Protein AF-A0A1Z2XWG0-F1 (afdb_monomer)

Foldseek 3Di:
DPPAPDWDADLQQETEGDDCPPDPDHPVCQCVPQVSAKDFDFDQPDKLACPQDCPPPVDPCSVVSNVVSVVVVVVDPYPHRIHTHGYGPDMDHDD

Organism: NCBI:txid1796620

Sequence (95 aa):
MLPYRRMMLSSDGYLIPLDDRHFRIAPDSMGFRYGGEITCFGMVTNIIGADTDPCDNKNIFATLQFQVNELLRNLLPTQSENLCVLHPIAIYYGN

Radius of gyration: 15.05 Å; Cα contacts (8 Å, |Δi|>4): 148; chains: 1; bounding box: 35×29×39 Å

Structure (mmCIF, N/CA/C/O backbone):
data_AF-A0A1Z2XWG0-F1
#
_entry.id   AF-A0A1Z2XWG0-F1
#
loop_
_atom_site.group_PDB
_atom_site.id
_atom_site.type_symbol
_atom_site.label_atom_id
_atom_site.label_alt_id
_atom_site.label_comp_id
_atom_site.label_asym_id
_atom_site.label_entity_id
_atom_site.label_seq_id
_atom_site.pdbx_PDB_ins_code
_atom_site.Cartn_x
_atom_site.Cartn_y
_atom_site.Cartn_z
_atom_site.occupancy
_atom_site.B_iso_or_equiv
_atom_site.auth_seq_id
_atom_site.auth_comp_id
_atom_site.auth_asym_id
_atom_site.auth_atom_id
_atom_site.pdbx_PDB_model_num
ATOM 1 N N . MET A 1 1 ? -3.938 -19.201 -5.522 1.00 50.59 1 MET A N 1
ATOM 2 C CA . MET A 1 1 ? -4.789 -18.390 -4.621 1.00 50.59 1 MET A CA 1
ATOM 3 C C . MET A 1 1 ? -4.012 -17.136 -4.266 1.00 50.59 1 MET A C 1
ATOM 5 O O . MET A 1 1 ? -2.823 -17.267 -4.007 1.00 50.59 1 MET A O 1
ATOM 9 N N . LEU A 1 2 ? -4.634 -15.954 -4.298 1.00 62.47 2 LEU A N 1
ATOM 10 C CA . LEU A 1 2 ? -3.990 -14.738 -3.789 1.00 62.47 2 LEU A CA 1
AT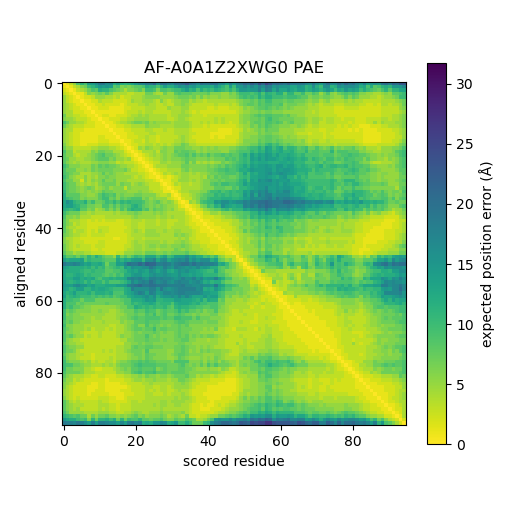OM 11 C C . LEU A 1 2 ? -3.809 -14.872 -2.265 1.00 62.47 2 LEU A C 1
ATOM 13 O O . LEU A 1 2 ? -4.757 -15.310 -1.607 1.00 62.47 2 LEU A O 1
ATOM 17 N N . PRO A 1 3 ? -2.624 -14.553 -1.709 1.00 70.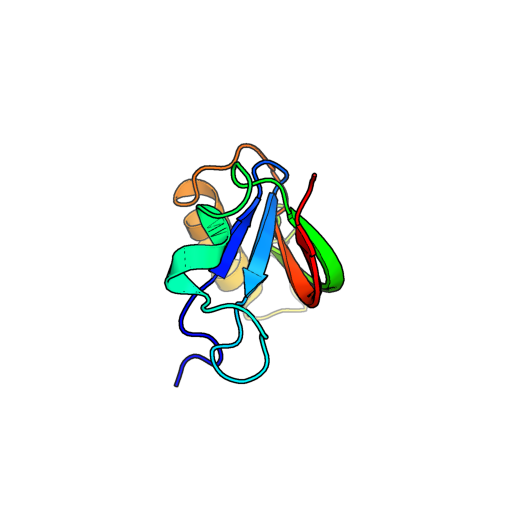44 3 PRO A N 1
ATOM 18 C CA . PRO A 1 3 ? -2.334 -14.753 -0.286 1.00 70.44 3 PRO A CA 1
ATOM 19 C C . PRO A 1 3 ? -3.193 -13.865 0.622 1.00 70.44 3 PRO A C 1
ATOM 21 O O . PRO A 1 3 ? -3.542 -14.277 1.723 1.00 70.44 3 PRO A O 1
ATOM 24 N N . TYR A 1 4 ? -3.604 -12.696 0.126 1.00 80.12 4 TYR A N 1
ATOM 25 C CA . TYR A 1 4 ? -4.478 -11.756 0.819 1.00 80.12 4 TYR A CA 1
ATOM 26 C C . TYR A 1 4 ? -5.678 -11.422 -0.059 1.00 80.12 4 TYR A C 1
ATOM 28 O O . TYR A 1 4 ? -5.541 -11.247 -1.272 1.00 80.12 4 TYR A O 1
ATOM 36 N N . ARG A 1 5 ? -6.863 -11.336 0.550 1.00 84.31 5 ARG A N 1
ATOM 37 C CA . ARG A 1 5 ? -8.100 -10.970 -0.157 1.00 84.31 5 ARG A CA 1
ATOM 38 C C . ARG A 1 5 ? -8.332 -9.465 -0.212 1.00 84.31 5 ARG A C 1
ATOM 40 O O . ARG A 1 5 ? -9.108 -9.011 -1.046 1.00 84.31 5 ARG A O 1
ATOM 47 N N . ARG A 1 6 ? -7.700 -8.713 0.691 1.00 86.50 6 ARG A N 1
ATOM 48 C CA . ARG A 1 6 ? -7.916 -7.280 0.899 1.00 86.50 6 ARG A CA 1
ATOM 49 C C . ARG A 1 6 ? -6.593 -6.581 1.174 1.00 86.50 6 ARG A C 1
ATOM 51 O O . ARG A 1 6 ? -5.678 -7.178 1.738 1.00 86.50 6 ARG A O 1
ATOM 58 N N . MET A 1 7 ? -6.515 -5.318 0.780 1.00 88.19 7 MET A N 1
ATOM 59 C CA . MET A 1 7 ? -5.383 -4.438 1.053 1.00 88.19 7 MET A CA 1
ATOM 60 C C . MET A 1 7 ? -5.918 -3.056 1.426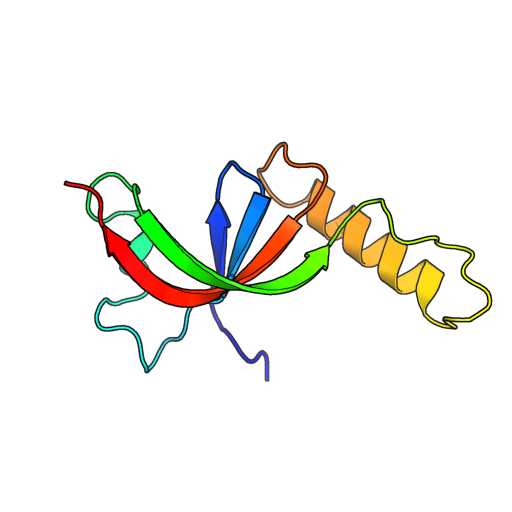 1.00 88.19 7 MET A C 1
ATOM 62 O O . MET A 1 7 ? -6.940 -2.633 0.887 1.00 88.19 7 MET A O 1
ATOM 66 N N . MET A 1 8 ? -5.236 -2.362 2.333 1.00 88.69 8 MET A N 1
ATOM 67 C CA . MET A 1 8 ? -5.444 -0.933 2.569 1.00 88.69 8 MET A CA 1
ATOM 68 C C . MET A 1 8 ? -4.413 -0.140 1.789 1.00 88.69 8 MET A C 1
ATOM 70 O O . MET A 1 8 ? -3.262 -0.559 1.672 1.00 88.69 8 MET A O 1
ATOM 74 N N . LEU A 1 9 ? -4.834 1.013 1.290 1.00 89.56 9 LEU A N 1
ATOM 75 C CA . LEU A 1 9 ? -3.957 1.992 0.677 1.00 89.56 9 LEU A CA 1
ATOM 76 C C . LEU A 1 9 ? -3.945 3.237 1.561 1.00 89.56 9 LEU A C 1
ATOM 78 O O . LEU A 1 9 ? -4.992 3.842 1.784 1.00 89.56 9 LEU A O 1
ATOM 82 N N . SER A 1 10 ? -2.770 3.596 2.066 1.00 88.44 10 SER A N 1
ATOM 83 C CA . SER A 1 10 ? -2.538 4.892 2.706 1.00 88.44 10 SER A CA 1
ATOM 84 C C . SER A 1 10 ? -2.404 5.989 1.646 1.00 88.44 10 SER A C 1
ATOM 86 O O . SER A 1 10 ? -1.883 5.739 0.555 1.00 88.44 10 SER A O 1
ATOM 88 N N . SER A 1 11 ? -2.803 7.217 1.993 1.00 85.25 11 SER A N 1
ATOM 89 C CA . SER A 1 11 ? -2.522 8.416 1.191 1.00 85.25 11 SER A CA 1
ATOM 90 C C . SER A 1 11 ? -1.039 8.548 0.852 1.00 85.25 11 SER A C 1
ATOM 92 O O . SER A 1 11 ? -0.699 8.938 -0.263 1.00 85.25 11 SER A O 1
ATOM 94 N N . ASP A 1 12 ? -0.177 8.125 1.778 1.00 87.56 12 ASP A N 1
ATOM 95 C CA . ASP A 1 12 ? 1.273 8.316 1.733 1.00 87.56 12 ASP A CA 1
ATOM 96 C C . ASP A 1 12 ? 1.991 7.178 0.985 1.00 87.56 12 ASP A C 1
ATOM 98 O O . ASP A 1 12 ? 3.202 7.012 1.096 1.00 87.56 12 ASP A O 1
ATOM 102 N N . GLY A 1 13 ? 1.242 6.356 0.241 1.00 90.44 13 GLY A N 1
ATOM 103 C CA . GLY A 1 13 ? 1.804 5.331 -0.637 1.00 90.44 13 GLY A CA 1
ATOM 104 C C . GLY A 1 13 ? 2.125 4.002 0.039 1.00 90.44 13 GLY A C 1
ATOM 105 O O . GLY A 1 13 ? 2.939 3.237 -0.469 1.00 90.44 13 GLY A O 1
ATOM 106 N N . TYR A 1 14 ? 1.493 3.676 1.165 1.00 92.06 14 TYR A 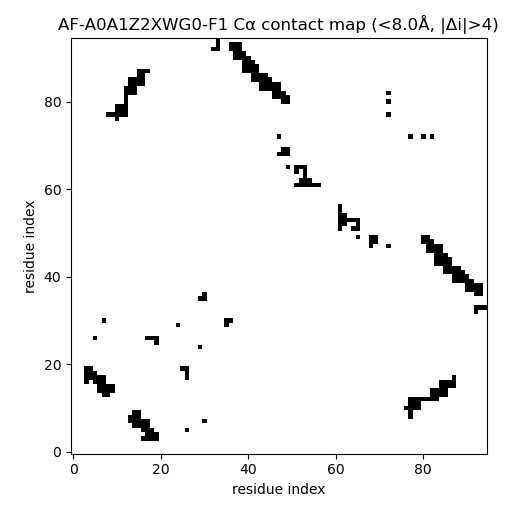N 1
ATOM 107 C CA . TYR A 1 14 ? 1.633 2.348 1.772 1.00 92.06 14 TYR A CA 1
ATOM 108 C C . TYR A 1 14 ? 0.505 1.422 1.336 1.00 92.06 14 TYR A C 1
ATOM 110 O O . TYR A 1 14 ? -0.668 1.715 1.565 1.00 92.06 14 TYR A O 1
ATOM 118 N N . LEU A 1 15 ? 0.869 0.278 0.758 1.00 91.94 15 LEU A N 1
ATOM 119 C CA . LEU A 1 15 ? -0.046 -0.811 0.447 1.00 91.94 15 LEU A CA 1
ATOM 120 C C . LEU A 1 15 ? 0.078 -1.884 1.534 1.00 91.94 15 LEU A C 1
ATOM 122 O O . LEU A 1 15 ? 1.107 -2.548 1.655 1.00 91.94 15 LEU A O 1
ATOM 126 N N . ILE A 1 16 ? -0.963 -2.042 2.343 1.00 91.44 16 ILE A N 1
ATOM 127 C CA . ILE A 1 16 ? -0.950 -2.887 3.539 1.00 91.44 16 ILE A CA 1
ATOM 128 C C . ILE A 1 16 ? -1.863 -4.091 3.290 1.00 91.44 16 ILE A C 1
ATOM 130 O O . ILE A 1 16 ? -3.088 -3.933 3.312 1.00 91.44 16 ILE A O 1
ATOM 134 N N . PRO A 1 17 ? -1.328 -5.297 3.028 1.00 90.38 17 PRO A N 1
ATOM 135 C CA . PRO A 1 17 ? -2.145 -6.496 2.920 1.00 90.38 17 PRO A CA 1
ATOM 136 C C . PRO A 1 17 ? -2.830 -6.818 4.246 1.00 90.38 17 PRO A C 1
ATOM 138 O O . PRO A 1 17 ? -2.207 -6.788 5.308 1.00 90.38 17 PRO A O 1
ATOM 141 N N . LEU A 1 18 ? -4.119 -7.151 4.174 1.00 87.44 18 LEU A N 1
ATOM 142 C CA . LEU A 1 18 ? -4.920 -7.470 5.345 1.00 87.44 18 LEU A CA 1
ATOM 143 C C . LEU A 1 18 ? -5.122 -8.977 5.503 1.00 8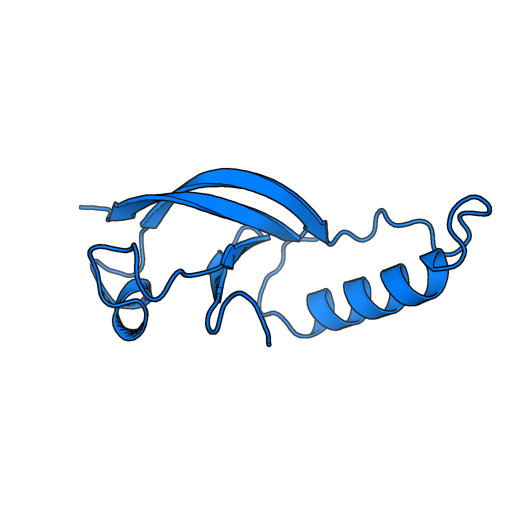7.44 18 LEU A C 1
ATOM 145 O O . LEU A 1 18 ? -5.622 -9.645 4.596 1.00 87.44 18 LEU A O 1
ATOM 149 N N . ASP A 1 19 ? -4.751 -9.503 6.672 1.00 82.00 19 ASP A N 1
ATOM 150 C CA . ASP A 1 19 ? -4.954 -10.902 7.039 1.00 82.00 19 ASP A CA 1
ATOM 151 C C . ASP A 1 19 ? -6.358 -11.114 7.626 1.00 82.00 19 ASP A C 1
ATOM 153 O O . ASP A 1 19 ? -6.741 -10.514 8.630 1.00 82.00 19 ASP A O 1
ATOM 157 N N . ASP A 1 20 ? -7.124 -12.008 7.006 1.00 78.06 20 ASP A N 1
ATOM 158 C CA . ASP A 1 20 ? -8.499 -12.313 7.405 1.00 78.06 20 ASP A CA 1
ATOM 159 C C . ASP A 1 20 ? -8.604 -13.146 8.696 1.00 78.06 20 ASP A C 1
ATOM 161 O O . ASP A 1 20 ? -9.696 -13.280 9.247 1.00 78.06 20 ASP A O 1
ATOM 165 N N . ARG A 1 21 ? -7.505 -13.756 9.156 1.00 79.94 21 ARG A N 1
ATOM 166 C CA . ARG A 1 21 ? -7.489 -14.735 10.255 1.00 79.94 21 ARG A CA 1
ATOM 167 C C . ARG A 1 21 ? -6.829 -14.211 11.519 1.00 79.94 21 ARG A C 1
ATOM 169 O O . ARG A 1 21 ? -7.281 -14.544 12.610 1.00 79.94 21 ARG A O 1
ATOM 176 N N . HIS A 1 22 ? -5.745 -13.452 11.381 1.00 79.50 22 HIS A N 1
ATOM 177 C CA . HIS A 1 22 ? -4.888 -13.115 12.522 1.00 79.50 22 HIS A CA 1
ATOM 178 C C . HIS A 1 22 ? -5.155 -11.727 13.109 1.00 79.50 22 HIS A C 1
ATOM 180 O O . HIS A 1 22 ? -4.741 -11.450 14.237 1.00 79.50 22 HIS A O 1
ATOM 186 N N . PHE A 1 23 ? -5.879 -10.858 12.400 1.00 76.81 23 PHE A N 1
ATOM 187 C CA . PHE A 1 23 ? -6.269 -9.574 12.966 1.00 76.81 23 PHE A CA 1
ATOM 188 C C . PHE A 1 23 ? -7.405 -9.696 13.973 1.00 76.81 23 PHE A C 1
ATOM 190 O O . PHE A 1 23 ? -8.402 -10.378 13.756 1.00 76.81 23 PHE A O 1
ATOM 197 N N . ARG A 1 24 ? -7.271 -8.955 15.080 1.00 74.56 24 ARG A N 1
ATOM 198 C CA . ARG A 1 24 ? -8.307 -8.864 16.120 1.00 74.56 24 ARG A CA 1
ATOM 199 C C . ARG A 1 24 ? -9.573 -8.154 15.642 1.00 74.56 24 ARG A C 1
ATOM 201 O O . ARG A 1 24 ? -10.631 -8.343 16.231 1.00 74.56 24 ARG A O 1
ATOM 208 N N . ILE A 1 25 ? -9.461 -7.308 14.621 1.00 76.31 25 ILE A N 1
ATOM 209 C CA . ILE A 1 25 ? -10.576 -6.534 14.077 1.00 76.31 25 ILE A CA 1
ATOM 210 C C . ILE A 1 25 ? -10.894 -7.031 12.676 1.00 76.31 25 ILE A C 1
ATOM 212 O O . ILE A 1 25 ? -9.995 -7.269 11.874 1.00 76.31 25 ILE A O 1
ATOM 216 N N . ALA A 1 26 ? -12.194 -7.158 12.401 1.00 79.00 26 ALA A N 1
ATOM 217 C CA . ALA A 1 26 ? -12.704 -7.557 11.101 1.00 79.00 26 ALA A CA 1
ATOM 218 C C . ALA A 1 26 ? -12.178 -6.602 10.012 1.00 79.00 26 ALA A C 1
ATOM 220 O O . ALA A 1 26 ? -12.498 -5.403 10.071 1.00 79.00 26 ALA A O 1
ATOM 221 N N . PRO A 1 27 ? -11.427 -7.108 9.014 1.00 78.06 27 PRO A N 1
ATOM 222 C CA . PRO A 1 27 ? -10.786 -6.256 8.019 1.00 78.06 27 PRO A CA 1
ATOM 223 C C . PRO A 1 27 ? -11.778 -5.404 7.204 1.00 78.06 27 PRO A C 1
ATOM 225 O O . PRO A 1 27 ? -11.434 -4.294 6.818 1.00 78.06 27 PRO A O 1
ATOM 228 N N . ASP A 1 28 ? -13.034 -5.850 7.035 1.00 79.88 28 ASP A N 1
ATOM 229 C CA . ASP A 1 28 ? -14.110 -5.097 6.349 1.00 79.88 28 ASP A CA 1
ATOM 230 C C . ASP A 1 28 ? -14.406 -3.741 6.988 1.00 79.88 28 ASP A C 1
ATOM 232 O O . ASP A 1 28 ? -14.806 -2.795 6.319 1.00 79.88 28 ASP A O 1
ATOM 236 N N . SER A 1 29 ? -14.234 -3.651 8.305 1.00 76.56 29 SER A N 1
ATOM 237 C CA . SER A 1 29 ? -14.552 -2.444 9.070 1.00 76.56 29 SER A CA 1
ATOM 238 C C . SER A 1 29 ? -13.317 -1.611 9.406 1.00 76.56 29 SER A C 1
ATOM 240 O O . SER A 1 29 ? -13.450 -0.537 9.984 1.00 76.56 29 SER A O 1
ATOM 242 N N . MET A 1 30 ? -12.117 -2.092 9.067 1.00 78.44 30 MET A N 1
ATOM 243 C CA . MET A 1 30 ? -10.855 -1.523 9.539 1.00 78.44 30 MET A CA 1
ATOM 244 C C . MET A 1 30 ? -10.643 -0.081 9.066 1.00 78.44 30 MET A C 1
ATOM 246 O O . MET A 1 30 ? -10.262 0.748 9.881 1.00 78.44 30 MET A O 1
ATOM 250 N N . GLY A 1 31 ? -10.963 0.234 7.807 1.00 70.88 31 GLY A N 1
ATOM 251 C CA . GLY A 1 31 ? -10.812 1.588 7.254 1.00 70.88 31 GLY A CA 1
ATOM 252 C C . GLY A 1 31 ? -11.867 2.606 7.703 1.00 70.88 31 GLY A C 1
ATOM 253 O O . GLY A 1 31 ? -11.690 3.794 7.474 1.00 70.88 31 GLY A O 1
ATOM 254 N N . PHE A 1 32 ? -12.956 2.163 8.341 1.00 73.81 32 PHE A N 1
ATOM 255 C CA . PHE A 1 32 ? -14.054 3.040 8.780 1.00 73.81 32 PHE A CA 1
ATOM 256 C C . PHE A 1 32 ? -14.084 3.257 10.293 1.00 73.81 32 PHE A C 1
ATOM 258 O O . PHE A 1 32 ? -14.806 4.119 10.794 1.00 73.81 32 PHE A O 1
ATOM 265 N N . ARG A 1 33 ? -13.339 2.447 11.048 1.00 72.38 33 ARG A N 1
ATOM 266 C CA . ARG A 1 33 ? -13.255 2.579 12.500 1.00 72.38 33 ARG A CA 1
ATOM 267 C C . ARG A 1 33 ? -12.323 3.731 12.868 1.00 72.38 33 ARG A C 1
ATOM 269 O O . ARG A 1 33 ? -11.303 3.929 12.221 1.00 72.38 33 ARG A O 1
ATOM 276 N N . TYR A 1 34 ? -12.685 4.449 13.933 1.00 68.69 34 TYR A N 1
ATOM 277 C CA . TYR A 1 34 ? -11.864 5.503 14.545 1.00 68.69 34 TYR A CA 1
ATOM 278 C C . TYR A 1 34 ? -11.379 6.564 13.537 1.00 68.69 34 TYR A C 1
ATOM 280 O O . TYR A 1 34 ? -10.203 6.891 13.472 1.00 68.69 34 TYR A O 1
ATOM 288 N N . GLY A 1 35 ? -12.285 7.054 12.682 1.00 70.38 35 GLY A N 1
ATOM 289 C CA . GLY A 1 35 ? -11.977 8.125 11.724 1.00 70.38 35 GLY A CA 1
ATOM 290 C C . GLY A 1 35 ? -11.060 7.723 10.562 1.00 70.38 35 GLY A C 1
ATOM 291 O O . GLY A 1 35 ? -10.721 8.576 9.750 1.00 70.38 35 GLY A O 1
ATOM 292 N N . GLY A 1 36 ? -10.688 6.441 10.457 1.00 73.88 36 GLY A N 1
ATOM 293 C CA . GLY A 1 36 ? -9.774 5.942 9.428 1.00 73.88 36 GLY A CA 1
ATOM 294 C C . GLY A 1 36 ? -8.294 6.173 9.745 1.00 73.88 36 GLY A C 1
ATOM 295 O O . GLY A 1 36 ? -7.444 5.801 8.938 1.00 73.88 36 GLY A O 1
ATOM 296 N N . GLU A 1 37 ? -7.971 6.735 10.913 1.00 82.94 37 GLU A N 1
ATOM 297 C CA . GLU A 1 37 ? -6.590 6.938 11.340 1.00 82.94 37 GLU A CA 1
ATOM 298 C C . GLU A 1 37 ? -6.036 5.660 11.976 1.00 82.94 37 GLU A C 1
ATOM 300 O O . GLU A 1 37 ? -6.478 5.200 13.036 1.00 82.94 37 GLU A O 1
ATOM 305 N N . ILE A 1 38 ? -5.056 5.065 11.297 1.00 84.50 38 ILE A N 1
ATOM 306 C CA . ILE A 1 38 ? -4.393 3.841 11.732 1.00 84.50 38 ILE A CA 1
ATOM 307 C C . ILE A 1 38 ? -2.880 4.029 11.770 1.00 84.50 38 ILE A C 1
ATOM 309 O O . ILE A 1 38 ? -2.270 4.551 10.840 1.00 84.50 38 ILE A O 1
ATOM 313 N N . THR A 1 39 ? -2.260 3.504 12.821 1.00 88.44 39 THR A N 1
ATOM 314 C CA . THR A 1 39 ? -0.808 3.354 12.904 1.00 88.44 39 THR A CA 1
ATOM 315 C C . THR A 1 39 ? -0.468 1.903 12.618 1.00 88.44 39 THR A C 1
ATOM 317 O O . THR A 1 39 ? -0.802 1.006 13.395 1.00 88.44 39 THR A O 1
ATOM 320 N N . CYS A 1 40 ? 0.205 1.660 11.497 1.00 88.44 40 CYS A N 1
ATOM 321 C CA . CYS A 1 40 ? 0.651 0.331 11.100 1.00 88.44 40 CYS A CA 1
ATOM 322 C C . CYS A 1 40 ? 2.153 0.177 11.354 1.00 88.44 40 CYS A C 1
ATOM 324 O O . CYS A 1 40 ? 2.964 0.929 10.820 1.00 88.44 40 CYS A O 1
ATOM 326 N N . PHE A 1 41 ? 2.524 -0.830 12.142 1.00 91.00 41 PHE A N 1
ATOM 327 C CA . PHE A 1 41 ? 3.910 -1.231 12.362 1.00 91.00 41 PHE A CA 1
ATOM 328 C C . PHE A 1 41 ? 4.172 -2.557 11.651 1.00 91.00 41 PHE A C 1
ATOM 330 O O . PHE A 1 41 ? 3.436 -3.527 11.848 1.00 91.00 41 PHE A O 1
ATOM 337 N N . GLY A 1 42 ? 5.215 -2.622 10.826 1.00 92.12 42 GLY A N 1
ATOM 338 C CA . GLY A 1 42 ? 5.475 -3.787 9.986 1.00 92.12 42 GLY A CA 1
ATOM 339 C C . GLY A 1 42 ? 6.781 -3.701 9.206 1.00 92.12 42 GLY A C 1
ATOM 340 O O . GLY A 1 42 ? 7.593 -2.807 9.431 1.00 92.12 42 GLY A O 1
ATOM 341 N N . MET A 1 43 ? 6.968 -4.639 8.276 1.00 94.44 43 MET A N 1
ATOM 342 C CA . MET A 1 43 ? 8.136 -4.683 7.392 1.00 94.44 43 MET A CA 1
ATOM 343 C C . MET A 1 43 ? 7.754 -4.277 5.972 1.00 94.44 43 MET A C 1
ATOM 345 O O . MET A 1 43 ? 6.802 -4.817 5.410 1.00 94.44 43 MET A O 1
ATOM 349 N N . VAL A 1 44 ? 8.520 -3.367 5.368 1.00 93.19 44 VAL A N 1
ATOM 350 C CA . VAL A 1 44 ? 8.425 -3.113 3.927 1.00 93.19 44 VAL A CA 1
ATOM 351 C C . VAL A 1 44 ? 9.095 -4.278 3.209 1.00 93.19 44 VAL A C 1
ATOM 353 O O . VAL A 1 44 ? 10.303 -4.470 3.318 1.00 93.19 44 VAL A O 1
ATOM 356 N N . THR A 1 45 ? 8.308 -5.091 2.512 1.00 90.88 45 THR A N 1
ATOM 357 C CA . THR A 1 45 ? 8.811 -6.298 1.833 1.00 90.88 45 THR A CA 1
ATOM 358 C C . THR A 1 45 ? 9.027 -6.087 0.344 1.00 90.88 45 THR A C 1
ATOM 360 O O . THR A 1 45 ? 9.678 -6.903 -0.299 1.00 90.88 45 THR A O 1
ATOM 363 N N . ASN A 1 46 ? 8.408 -5.053 -0.222 1.00 87.25 46 ASN A N 1
ATOM 364 C CA . ASN A 1 46 ? 8.532 -4.715 -1.629 1.00 87.25 46 ASN A CA 1
ATOM 365 C C . ASN A 1 46 ? 8.270 -3.222 -1.843 1.00 87.25 46 ASN A C 1
ATOM 367 O O . ASN A 1 46 ? 7.503 -2.614 -1.092 1.00 87.25 46 ASN A O 1
ATOM 371 N N . ILE A 1 47 ? 8.864 -2.667 -2.895 1.00 88.50 47 ILE A N 1
ATOM 372 C CA . ILE A 1 47 ? 8.624 -1.302 -3.359 1.00 88.50 47 ILE A CA 1
ATOM 373 C C . ILE A 1 47 ? 8.167 -1.395 -4.815 1.00 88.50 47 ILE A C 1
ATOM 375 O O . ILE A 1 47 ? 8.870 -1.929 -5.670 1.00 88.50 47 ILE A O 1
ATOM 379 N N . ILE A 1 48 ? 6.961 -0.905 -5.082 1.00 85.62 48 ILE A N 1
ATOM 380 C CA . ILE A 1 48 ? 6.385 -0.761 -6.418 1.00 85.62 48 ILE A CA 1
ATOM 381 C C . ILE A 1 48 ? 6.627 0.697 -6.810 1.00 85.62 48 ILE A C 1
ATOM 383 O O . ILE A 1 48 ? 5.840 1.581 -6.478 1.00 85.62 48 ILE A O 1
ATOM 387 N N . GLY A 1 49 ? 7.775 0.952 -7.430 1.00 80.12 49 GLY A N 1
ATOM 388 C CA . GLY A 1 49 ? 8.225 2.299 -7.776 1.00 80.12 49 GLY A CA 1
ATOM 389 C C . GLY A 1 49 ? 8.466 2.490 -9.267 1.00 80.12 49 GLY A C 1
ATOM 390 O O . GLY A 1 49 ? 8.517 1.518 -10.025 1.00 80.12 49 GLY A O 1
ATOM 391 N N . ALA A 1 50 ? 8.652 3.749 -9.672 1.00 67.56 50 ALA A N 1
ATOM 392 C CA . ALA A 1 50 ? 9.138 4.086 -11.018 1.00 67.56 50 ALA A CA 1
ATOM 393 C C . ALA A 1 50 ? 10.598 3.651 -11.230 1.00 67.56 50 ALA A C 1
ATOM 395 O O . ALA A 1 50 ? 11.046 3.522 -12.363 1.00 67.56 50 ALA A O 1
ATOM 396 N N . ASP A 1 51 ? 11.313 3.386 -10.138 1.00 65.06 51 ASP A N 1
ATOM 397 C CA . ASP A 1 51 ? 12.752 3.117 -10.092 1.00 65.06 51 ASP A CA 1
ATOM 398 C C . ASP A 1 51 ? 13.141 1.755 -10.704 1.00 65.06 51 ASP A C 1
ATOM 400 O O . ASP A 1 51 ? 14.323 1.419 -10.790 1.00 65.06 51 ASP A O 1
ATOM 404 N N . THR A 1 52 ? 12.162 0.943 -11.120 1.00 70.81 52 THR A N 1
ATOM 405 C CA . THR A 1 52 ? 12.418 -0.260 -11.922 1.00 70.81 52 THR A CA 1
ATOM 406 C C . THR A 1 52 ? 12.944 0.126 -13.300 1.00 70.81 52 THR A C 1
ATOM 408 O O . THR A 1 52 ? 12.207 0.686 -14.102 1.00 70.81 52 THR A O 1
ATOM 411 N N . ASP A 1 53 ? 14.194 -0.221 -13.600 1.00 79.44 53 ASP A N 1
ATOM 412 C CA . ASP A 1 53 ? 14.767 -0.046 -14.935 1.00 79.44 53 ASP A CA 1
ATOM 413 C C . ASP A 1 53 ? 14.114 -1.040 -15.918 1.00 79.44 53 ASP A C 1
ATOM 415 O O . ASP A 1 53 ? 14.343 -2.247 -15.793 1.00 79.44 53 ASP A O 1
ATOM 419 N N . PRO A 1 54 ? 13.311 -0.589 -16.905 1.00 77.69 54 PRO A N 1
ATOM 420 C CA . PRO A 1 54 ? 12.675 -1.477 -17.882 1.00 77.69 54 PRO A CA 1
ATOM 421 C C . PRO A 1 54 ? 13.681 -2.192 -18.797 1.00 77.69 54 PRO A C 1
ATOM 423 O O . PRO A 1 54 ? 13.295 -3.145 -19.482 1.00 77.69 54 PRO A O 1
ATOM 426 N N . CYS A 1 55 ? 14.937 -1.738 -18.805 1.00 78.69 55 CYS A N 1
ATOM 427 C CA . CYS A 1 55 ? 16.052 -2.238 -19.599 1.00 78.69 55 CYS A CA 1
ATOM 428 C C . CYS A 1 55 ? 17.115 -2.952 -18.742 1.00 78.69 55 CYS A C 1
ATOM 430 O O . CYS A 1 55 ? 18.250 -3.120 -19.198 1.00 78.69 55 CYS A O 1
ATOM 432 N N . ASP A 1 56 ? 16.776 -3.392 -17.523 1.00 82.81 56 ASP A N 1
ATOM 433 C CA . ASP A 1 56 ? 17.707 -4.151 -16.685 1.00 82.81 56 ASP A CA 1
ATOM 434 C C . ASP A 1 56 ? 18.069 -5.496 -17.339 1.00 82.81 56 ASP A C 1
ATOM 436 O O . ASP A 1 56 ? 17.348 -6.491 -17.254 1.00 82.81 56 ASP A O 1
ATOM 440 N N . ASN A 1 57 ? 19.255 -5.539 -17.948 1.00 80.19 57 ASN A N 1
ATOM 441 C CA . ASN A 1 57 ? 19.796 -6.715 -18.629 1.00 80.19 57 ASN A CA 1
ATOM 442 C C . ASN A 1 57 ? 20.046 -7.918 -17.696 1.00 80.19 57 ASN A C 1
ATOM 444 O O . ASN A 1 57 ? 20.344 -9.011 -18.181 1.00 80.19 57 ASN A O 1
ATOM 448 N N . LYS A 1 58 ? 19.960 -7.746 -16.368 1.00 84.00 58 LYS A N 1
ATOM 449 C CA . LYS A 1 58 ? 20.058 -8.838 -15.384 1.00 84.00 58 LYS A CA 1
ATOM 450 C C . LYS A 1 58 ? 18.700 -9.452 -15.046 1.00 84.00 58 LYS A C 1
ATOM 452 O O . LYS A 1 58 ? 18.666 -10.546 -14.4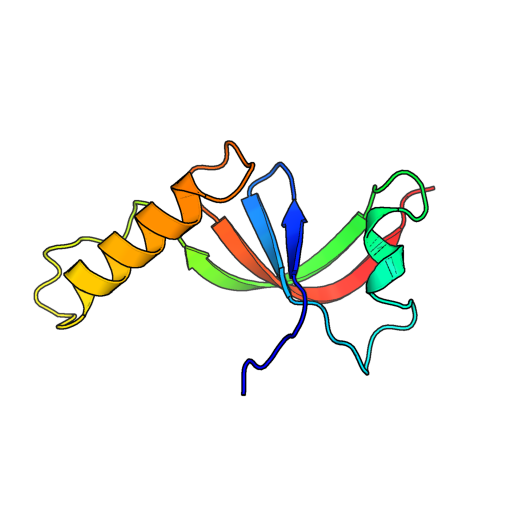83 1.00 84.00 58 LYS A O 1
ATOM 457 N N . ASN A 1 59 ? 17.599 -8.788 -15.394 1.00 80.56 59 ASN A N 1
ATOM 458 C CA . ASN A 1 59 ? 16.244 -9.222 -15.093 1.00 80.56 59 ASN A CA 1
ATOM 459 C C . ASN A 1 59 ? 15.432 -9.382 -16.385 1.00 80.56 59 ASN A C 1
ATOM 461 O O . ASN A 1 59 ? 14.916 -8.424 -16.950 1.00 80.56 59 ASN A O 1
ATOM 465 N N . ILE A 1 60 ? 15.237 -10.629 -16.820 1.00 84.31 60 ILE A N 1
ATOM 466 C CA . ILE A 1 60 ? 14.449 -10.951 -18.025 1.00 84.31 60 ILE A CA 1
ATOM 467 C C . ILE A 1 60 ? 12.978 -10.503 -17.945 1.00 84.31 60 ILE A C 1
ATOM 469 O O . ILE A 1 60 ? 12.289 -10.475 -18.962 1.00 84.31 60 ILE A O 1
ATOM 473 N N . PHE A 1 61 ? 12.487 -10.1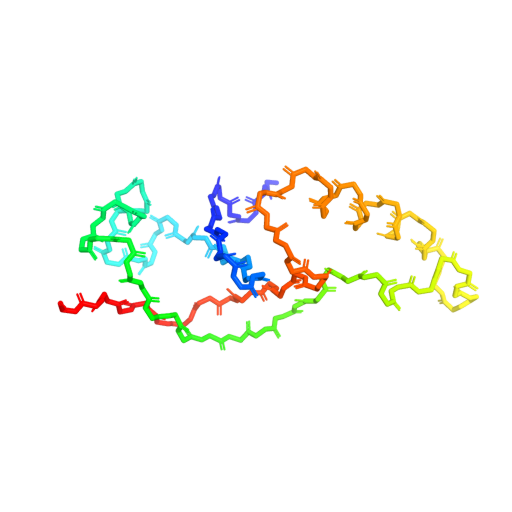67 -16.747 1.00 86.12 61 PHE A N 1
ATOM 474 C CA . PHE A 1 61 ? 11.132 -9.673 -16.508 1.00 86.12 61 PHE A CA 1
ATOM 475 C C . PHE A 1 61 ? 11.076 -8.159 -16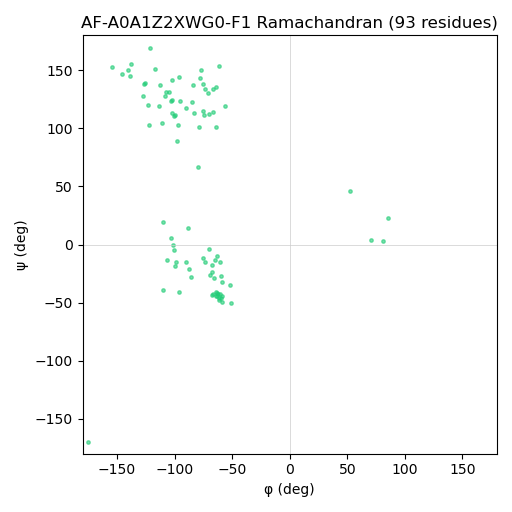.273 1.00 86.12 61 PHE A C 1
ATOM 477 O O . PHE A 1 61 ? 9.994 -7.651 -15.991 1.00 86.12 61 PHE A O 1
ATOM 484 N N . ALA A 1 62 ? 12.190 -7.433 -16.409 1.00 84.31 62 ALA A N 1
ATOM 485 C CA . ALA A 1 62 ? 12.295 -6.003 -16.116 1.00 84.31 62 ALA A CA 1
ATOM 486 C C . ALA A 1 62 ? 11.198 -5.167 -16.792 1.00 84.31 62 ALA A C 1
ATOM 488 O O . ALA A 1 62 ? 10.468 -4.430 -16.130 1.00 84.31 62 ALA A O 1
ATOM 489 N N . THR A 1 63 ? 11.009 -5.346 -18.102 1.00 84.00 63 THR A N 1
ATOM 490 C CA . THR A 1 63 ? 9.991 -4.616 -18.869 1.00 84.00 63 THR A CA 1
ATOM 491 C C . THR A 1 63 ? 8.568 -4.943 -18.409 1.00 84.00 63 THR A C 1
ATOM 493 O O . THR A 1 63 ? 7.735 -4.046 -18.294 1.00 84.00 63 THR A O 1
ATOM 496 N N . LEU A 1 64 ? 8.277 -6.216 -18.115 1.00 84.69 64 LEU A N 1
ATOM 497 C CA . LEU A 1 64 ? 6.961 -6.634 -17.624 1.00 84.69 64 LEU A CA 1
ATOM 498 C C . LEU A 1 64 ? 6.698 -6.078 -16.218 1.00 84.69 64 LEU A C 1
ATOM 500 O O . LEU A 1 64 ? 5.611 -5.573 -15.949 1.00 84.69 64 LEU A O 1
ATOM 504 N N . GLN A 1 65 ? 7.698 -6.139 -15.338 1.00 83.56 65 GLN A N 1
ATOM 505 C CA . GLN A 1 65 ? 7.633 -5.586 -13.988 1.00 83.56 65 GLN A CA 1
ATOM 506 C C . GLN A 1 65 ? 7.370 -4.079 -14.030 1.00 83.56 65 GLN A C 1
ATOM 508 O O . GLN A 1 65 ? 6.472 -3.603 -13.342 1.00 83.56 65 GLN A O 1
ATOM 513 N N . PHE A 1 66 ? 8.086 -3.348 -14.887 1.00 86.38 66 PHE A N 1
ATOM 514 C CA . PHE A 1 66 ? 7.882 -1.917 -15.090 1.00 86.38 66 PHE A CA 1
ATOM 515 C C . PHE A 1 66 ? 6.454 -1.597 -15.554 1.00 86.38 66 PHE A C 1
ATOM 517 O O . PHE A 1 66 ? 5.780 -0.767 -14.950 1.00 86.38 66 PHE A O 1
ATOM 524 N N . GLN A 1 67 ? 5.951 -2.299 -16.577 1.00 86.94 67 GLN A N 1
ATOM 525 C CA . GLN A 1 67 ? 4.591 -2.085 -17.089 1.00 86.94 67 GLN A CA 1
ATOM 526 C C . GLN A 1 67 ? 3.515 -2.354 -16.031 1.00 86.94 67 GLN A C 1
ATOM 528 O O . GLN A 1 67 ? 2.557 -1.590 -15.916 1.00 86.94 67 GLN A O 1
ATOM 533 N N . VAL A 1 68 ? 3.667 -3.427 -15.249 1.00 86.50 68 VAL A N 1
ATOM 534 C CA . VAL A 1 68 ? 2.729 -3.762 -14.170 1.00 86.50 68 VAL A CA 1
ATOM 535 C C . VAL A 1 68 ? 2.787 -2.719 -13.053 1.00 86.50 68 VAL A C 1
ATOM 537 O O . VAL A 1 68 ? 1.735 -2.297 -12.573 1.00 86.50 68 VAL A O 1
ATOM 540 N N . ASN A 1 69 ? 3.983 -2.270 -12.667 1.00 87.75 69 ASN A N 1
ATOM 541 C CA . ASN A 1 69 ? 4.163 -1.240 -11.643 1.00 87.75 69 ASN A CA 1
ATOM 542 C C . ASN A 1 69 ? 3.510 0.086 -12.057 1.00 87.75 69 ASN A C 1
ATOM 544 O O . ASN A 1 69 ? 2.749 0.660 -11.277 1.00 87.75 69 ASN A O 1
ATOM 548 N N . GLU A 1 70 ? 3.746 0.539 -13.290 1.00 87.38 70 GLU A N 1
ATOM 549 C CA . GLU A 1 70 ? 3.139 1.759 -13.831 1.00 87.38 70 GLU A CA 1
ATOM 550 C C . GLU A 1 70 ? 1.613 1.657 -13.914 1.00 87.38 70 GLU A C 1
ATOM 552 O O . GLU A 1 70 ? 0.903 2.586 -13.529 1.00 87.38 70 GLU A O 1
ATOM 557 N N . LEU A 1 71 ? 1.079 0.514 -14.358 1.00 87.56 71 LEU A N 1
ATOM 558 C CA . LEU A 1 71 ? -0.368 0.294 -14.394 1.00 87.56 71 LEU A CA 1
ATOM 559 C C . LEU A 1 71 ? -0.988 0.372 -12.991 1.00 87.56 71 LEU A C 1
ATOM 561 O O . LEU A 1 71 ? -2.014 1.026 -12.808 1.00 87.56 71 LEU A O 1
ATOM 565 N N . LEU A 1 72 ? -0.370 -0.286 -12.006 1.00 85.19 72 LEU A N 1
ATOM 566 C CA . LEU A 1 72 ? -0.845 -0.284 -10.621 1.00 85.19 72 LEU A CA 1
ATOM 567 C C . LEU A 1 72 ? -0.809 1.121 -10.013 1.00 85.19 72 LEU A C 1
ATOM 569 O O . LEU A 1 72 ? -1.791 1.532 -9.400 1.00 85.19 72 LEU A O 1
ATOM 573 N N . ARG A 1 73 ? 0.279 1.870 -10.221 1.00 86.25 73 ARG A N 1
ATOM 574 C CA . ARG A 1 73 ? 0.412 3.262 -9.763 1.00 86.25 73 ARG A CA 1
ATOM 575 C C . ARG A 1 73 ? -0.678 4.166 -10.340 1.00 86.25 73 ARG A C 1
ATOM 577 O O . ARG A 1 73 ? -1.295 4.911 -9.592 1.00 86.25 73 ARG A O 1
ATOM 584 N N . ASN A 1 74 ? -0.967 4.046 -11.636 1.00 86.31 74 ASN A N 1
ATOM 585 C CA . ASN A 1 74 ? -1.991 4.859 -12.302 1.00 86.31 74 ASN A CA 1
ATOM 586 C C . ASN A 1 74 ? -3.430 4.524 -11.870 1.00 86.31 74 ASN A C 1
ATOM 588 O O . ASN A 1 74 ? -4.318 5.367 -11.980 1.00 86.31 74 ASN A O 1
ATOM 592 N N . LEU A 1 75 ? -3.684 3.291 -11.421 1.00 88.38 75 LEU A N 1
ATOM 593 C CA . LEU A 1 75 ? -5.020 2.843 -11.023 1.00 88.38 75 LEU A CA 1
ATOM 594 C C . LEU A 1 75 ? -5.350 3.174 -9.562 1.00 88.38 75 LEU A C 1
ATOM 596 O O . LEU A 1 75 ? -6.522 3.316 -9.207 1.00 88.38 75 LEU A O 1
ATOM 600 N N . LEU A 1 76 ? -4.336 3.254 -8.702 1.00 87.56 76 LEU A N 1
ATOM 601 C CA . LEU A 1 76 ? -4.523 3.444 -7.269 1.00 87.56 76 LEU A CA 1
ATOM 602 C C . LEU A 1 76 ? -4.699 4.932 -6.916 1.00 87.56 76 LEU A C 1
ATOM 604 O O . LEU A 1 76 ? -3.967 5.778 -7.423 1.00 87.56 76 LEU A O 1
ATOM 608 N N . PRO A 1 77 ? -5.642 5.281 -6.020 1.00 86.50 77 PRO A N 1
ATOM 609 C CA . PRO A 1 77 ? -5.930 6.667 -5.655 1.00 86.50 77 PRO A CA 1
ATOM 610 C C . PRO A 1 77 ? -4.907 7.217 -4.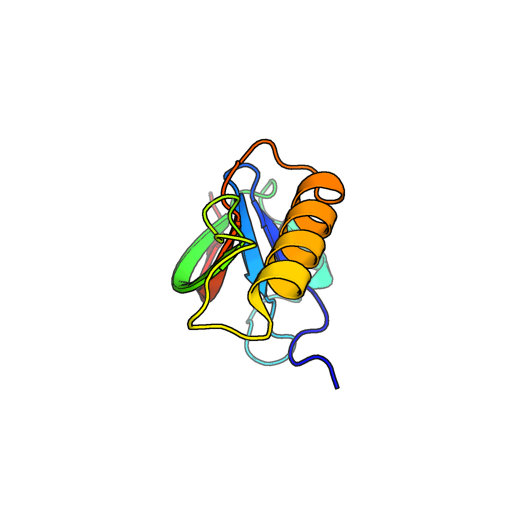643 1.00 86.50 77 PRO A C 1
ATOM 612 O O . PRO A 1 77 ? -5.236 7.488 -3.490 1.00 86.50 77 PRO A O 1
ATOM 615 N N . THR A 1 78 ? -3.652 7.369 -5.059 1.00 82.94 78 THR A N 1
ATOM 616 C CA . THR A 1 78 ? -2.563 7.963 -4.267 1.00 82.94 78 THR A CA 1
ATOM 617 C C . THR A 1 78 ? -1.717 8.890 -5.139 1.00 82.94 78 THR A C 1
ATOM 619 O O . THR A 1 78 ? -1.692 8.759 -6.359 1.00 82.94 78 THR A O 1
ATOM 622 N N . GLN A 1 79 ? -1.044 9.852 -4.509 1.00 82.31 79 GLN A N 1
ATOM 623 C CA . GLN A 1 79 ? -0.093 10.752 -5.171 1.00 82.31 79 GLN A CA 1
ATOM 624 C C . GLN A 1 79 ? 1.366 10.336 -4.925 1.00 82.31 79 GLN A C 1
ATOM 626 O O . GLN A 1 79 ? 2.276 11.002 -5.411 1.00 82.31 79 GLN A O 1
ATOM 631 N N . SER A 1 80 ? 1.602 9.260 -4.163 1.00 86.19 80 SER A N 1
ATOM 632 C CA . SER A 1 80 ? 2.954 8.770 -3.910 1.00 86.19 80 SER A CA 1
ATOM 633 C C . SER A 1 80 ? 3.547 8.151 -5.170 1.00 86.19 80 SER A C 1
ATOM 635 O O . SER A 1 80 ? 2.937 7.275 -5.783 1.00 86.19 80 SER A O 1
ATOM 637 N N . GLU A 1 81 ? 4.765 8.560 -5.523 1.00 83.69 81 GLU A N 1
ATOM 638 C CA . GLU A 1 81 ? 5.505 7.943 -6.623 1.00 83.69 81 GLU A CA 1
ATOM 639 C C . GLU A 1 81 ? 5.828 6.480 -6.292 1.00 83.69 81 GLU A C 1
ATOM 641 O O . GLU A 1 81 ? 5.610 5.580 -7.100 1.00 83.69 81 GLU A O 1
ATOM 646 N N . ASN A 1 82 ? 6.277 6.196 -5.075 1.00 87.62 82 ASN A N 1
ATOM 647 C CA . ASN A 1 82 ? 6.626 4.838 -4.683 1.00 87.62 82 ASN A CA 1
ATOM 648 C C . ASN A 1 82 ? 5.549 4.250 -3.772 1.00 87.62 82 ASN A C 1
ATOM 650 O O . ASN A 1 82 ? 5.124 4.868 -2.795 1.00 87.62 82 ASN A O 1
ATOM 654 N N . LEU A 1 83 ? 5.113 3.035 -4.102 1.00 90.56 83 LEU A N 1
ATOM 655 C CA . LEU A 1 83 ? 4.173 2.261 -3.307 1.00 90.56 83 LEU A CA 1
ATOM 656 C C . LEU A 1 83 ? 4.928 1.215 -2.482 1.00 90.56 83 LEU A C 1
ATOM 658 O O . LEU A 1 83 ? 5.460 0.239 -3.014 1.00 90.56 83 LEU A O 1
ATOM 662 N N . CYS A 1 84 ? 4.961 1.396 -1.168 1.00 92.00 84 CYS A N 1
ATOM 663 C CA . CYS A 1 84 ? 5.624 0.489 -0.238 1.00 92.00 84 CYS A CA 1
ATOM 664 C C . CYS A 1 84 ? 4.651 -0.593 0.231 1.00 92.00 84 CYS A C 1
ATOM 666 O O . CYS A 1 84 ? 3.662 -0.302 0.906 1.00 92.00 84 CYS A O 1
ATOM 668 N N . VAL A 1 85 ? 4.946 -1.856 -0.077 1.00 92.19 85 VAL A N 1
ATOM 669 C CA . VAL A 1 85 ? 4.166 -2.989 0.430 1.00 92.19 85 VAL A CA 1
ATOM 670 C C . VAL A 1 85 ? 4.594 -3.274 1.867 1.00 92.19 85 VAL A C 1
ATOM 672 O O . VAL A 1 85 ? 5.642 -3.881 2.106 1.00 92.19 85 VAL A O 1
ATOM 675 N N . LEU A 1 86 ? 3.789 -2.816 2.825 1.00 93.94 86 LEU A N 1
ATOM 676 C CA . LEU A 1 86 ? 4.051 -2.925 4.257 1.00 93.94 86 LEU A CA 1
ATOM 677 C C . LEU A 1 86 ? 3.306 -4.129 4.827 1.00 93.94 86 LEU A C 1
ATOM 679 O O . LEU A 1 86 ? 2.105 -4.054 5.065 1.00 93.94 86 LEU A O 1
ATOM 683 N N . HIS A 1 87 ? 4.015 -5.226 5.085 1.00 92.31 87 HIS A N 1
ATOM 684 C CA . HIS A 1 87 ? 3.426 -6.383 5.752 1.00 92.31 87 HIS A CA 1
ATOM 685 C C . HIS A 1 87 ? 3.272 -6.095 7.251 1.00 92.31 87 HIS A C 1
ATOM 687 O O . HIS A 1 87 ? 4.280 -5.915 7.947 1.00 92.31 87 HIS A O 1
ATOM 693 N N . PRO A 1 88 ? 2.031 -6.035 7.756 1.00 90.12 88 PRO A N 1
ATOM 694 C CA . PRO A 1 88 ? 1.754 -5.591 9.113 1.00 90.12 88 PRO A CA 1
ATOM 695 C C . PRO A 1 88 ? 2.164 -6.642 10.153 1.00 90.12 88 PRO A C 1
ATOM 697 O O . PRO A 1 88 ? 1.823 -7.817 10.039 1.00 90.12 88 PRO A O 1
ATOM 700 N N . ILE A 1 89 ? 2.852 -6.192 11.202 1.00 90.19 89 ILE A N 1
ATOM 701 C CA . ILE A 1 89 ? 3.084 -6.938 12.450 1.00 90.19 89 ILE A CA 1
ATOM 702 C C . ILE A 1 89 ? 2.036 -6.525 13.491 1.00 90.19 89 ILE A C 1
ATOM 704 O O . ILE A 1 89 ? 1.506 -7.364 14.216 1.00 90.19 89 ILE A O 1
ATOM 708 N N . ALA A 1 90 ? 1.722 -5.229 13.557 1.00 86.44 90 ALA A N 1
ATOM 709 C CA . ALA A 1 90 ? 0.710 -4.677 14.446 1.00 86.44 90 ALA A CA 1
ATOM 710 C C . ALA A 1 90 ? -0.015 -3.495 13.791 1.00 86.44 90 ALA A C 1
ATOM 712 O O . ALA A 1 90 ? 0.586 -2.718 13.050 1.00 86.44 90 ALA A O 1
ATOM 713 N N . ILE A 1 91 ? -1.303 -3.351 14.103 1.00 86.31 91 ILE A N 1
ATOM 714 C CA . ILE A 1 91 ? -2.136 -2.217 13.694 1.00 86.31 91 ILE A CA 1
ATOM 715 C C . ILE A 1 91 ? -2.790 -1.642 14.948 1.00 86.31 91 ILE A C 1
ATOM 717 O O . ILE A 1 91 ? -3.418 -2.373 15.720 1.00 86.31 91 ILE A O 1
ATOM 721 N N . TYR A 1 92 ? -2.633 -0.337 15.134 1.00 84.62 92 TYR A N 1
ATOM 722 C CA . TYR A 1 92 ? -3.221 0.451 16.210 1.00 84.62 92 TYR A CA 1
ATOM 723 C C . TYR A 1 92 ? -4.164 1.488 15.605 1.00 84.62 92 TYR A C 1
ATOM 725 O O . TYR A 1 92 ? -3.942 1.943 14.485 1.00 84.62 92 TYR A O 1
ATOM 733 N N . TYR A 1 93 ? -5.196 1.871 16.346 1.00 80.00 93 TYR A N 1
ATOM 734 C CA . TYR A 1 93 ? -6.112 2.933 15.936 1.00 80.00 93 TYR A CA 1
ATOM 735 C C . TYR A 1 93 ? -5.772 4.210 16.691 1.00 80.00 93 TYR A C 1
ATOM 737 O O . TYR A 1 93 ? -5.416 4.138 17.872 1.00 80.00 93 TYR A O 1
ATOM 745 N N . GLY A 1 94 ? -5.859 5.345 15.996 1.00 69.31 94 GLY A N 1
ATOM 746 C CA . GLY A 1 94 ? -5.789 6.662 16.622 1.00 69.31 94 GLY A CA 1
ATOM 747 C C . GLY A 1 94 ? -6.929 6.863 17.626 1.00 69.31 94 GLY A C 1
ATOM 748 O O . GLY A 1 94 ? -7.975 6.215 17.525 1.00 69.31 94 GLY A O 1
ATOM 749 N N . ASN A 1 95 ? -6.687 7.726 18.615 1.00 56.56 95 ASN A N 1
ATOM 750 C CA . ASN A 1 95 ? -7.695 8.181 19.577 1.00 56.56 95 ASN A CA 1
ATOM 751 C C . ASN A 1 95 ? -8.455 9.383 19.023 1.00 56.56 95 ASN A C 1
ATOM 753 O O . ASN A 1 95 ? -7.765 10.342 18.616 1.00 56.56 95 ASN A O 1
#

Secondary structure (DSSP, 8-state):
--S-SEEEE-TTSEEEEEPTTT-SS-HHHHTTGGGG-EEEEEEEEEEE-TT--TT-TT-TTHHHHHHHHHHHHHHSS---SSEEEEEEEEEEE--

InterPro domains:
  IPR045633 Protein of unknown function DUF6414 [PF19952] (13-92)

Solvent-accessible surface area (backbone atoms only — not comparable to full-atom values): 5765 Å² total; per-residue (Å²): 131,78,96,50,92,45,66,48,75,43,69,83,16,38,37,29,60,42,61,89,79,81,51,94,59,64,69,91,50,53,70,70,43,63,89,47,42,68,52,75,43,59,47,76,79,46,74,48,40,79,82,51,54,52,79,38,89,90,41,98,53,23,47,59,51,35,53,52,34,53,51,51,57,74,70,45,96,48,83,44,74,48,34,35,34,32,48,64,77,45,78,46,70,52,132

pLDDT: mean 82.8, std 8.16, range [50.59, 94.44]

Mean predicted aligned error: 6.47 Å